Protein AF-A0A955LW83-F1 (afdb_monomer_lite)

Radius of gyration: 25.32 Å; chains: 1; bounding box: 52×62×35 Å

Sequence (59 aa):
MGTNSKTQTEQLLQTQEEETTTAKNTQTNDYYCPECGTGPVAFQEGCFLCYACGYSKCS

Secondary structure (DSSP, 8-state):
---------------S---S-----------B-TTT-SSBPEEETTEEE-TTT--EEE-

Structure (mmCIF, N/CA/C/O backbone):
data_AF-A0A955LW83-F1
#
_entry.id   AF-A0A955LW83-F1
#
loop_
_atom_site.group_PDB
_atom_site.id
_atom_site.type_symbol
_atom_site.label_atom_id
_atom_site.label_alt_id
_atom_site.label_comp_id
_atom_site.label_asym_id
_atom_site.label_entity_id
_atom_site.label_seq_id
_atom_site.pdbx_PDB_ins_code
_atom_site.Cartn_x
_atom_site.Cartn_y
_atom_site.Cartn_z
_atom_site.occupancy
_atom_site.B_iso_or_equiv
_atom_site.auth_seq_id
_atom_site.auth_comp_id
_atom_site.auth_asym_id
_atom_site.auth_atom_id
_atom_site.pdbx_PDB_model_num
ATOM 1 N N . MET A 1 1 ? -41.764 50.348 15.500 1.00 48.78 1 MET A N 1
ATOM 2 C CA . MET A 1 1 ? -40.836 50.935 16.491 1.00 48.78 1 MET A CA 1
ATOM 3 C C . MET A 1 1 ? -40.576 49.871 17.551 1.00 48.78 1 MET A C 1
ATOM 5 O O . MET A 1 1 ? -41.434 49.664 18.394 1.00 48.78 1 MET A O 1
ATOM 9 N N . GLY A 1 2 ? -39.482 49.114 17.427 1.00 49.12 2 GLY A N 1
ATOM 10 C CA . GLY A 1 2 ? -39.090 48.048 18.361 1.00 49.12 2 GLY A CA 1
ATOM 11 C C . GLY A 1 2 ? -37.734 48.387 18.979 1.00 49.12 2 GLY A C 1
ATOM 12 O O . GLY A 1 2 ? -36.828 48.817 18.272 1.00 49.12 2 GLY A O 1
ATOM 13 N N . THR A 1 3 ? -37.648 48.289 20.300 1.00 53.44 3 THR A N 1
ATOM 14 C CA . THR A 1 3 ? -36.598 48.836 21.166 1.00 53.44 3 THR A CA 1
ATOM 15 C C . THR A 1 3 ? -35.400 47.899 21.365 1.00 53.44 3 THR A C 1
ATOM 17 O O . THR A 1 3 ? -35.586 46.743 21.713 1.00 53.44 3 THR A O 1
ATOM 20 N N . ASN A 1 4 ? -34.204 48.480 21.218 1.00 54.56 4 ASN A N 1
ATOM 21 C CA . ASN A 1 4 ? -32.929 48.311 21.945 1.00 54.56 4 ASN A CA 1
ATOM 22 C C . ASN A 1 4 ? -32.421 46.939 22.461 1.00 54.56 4 ASN A C 1
ATOM 24 O O . ASN A 1 4 ? -33.050 46.273 23.274 1.00 54.56 4 ASN A O 1
ATOM 28 N N . SER A 1 5 ? -31.137 46.719 22.134 1.00 57.91 5 SER A N 1
ATOM 29 C CA . SER A 1 5 ? -30.019 46.254 22.981 1.00 57.91 5 SER A CA 1
ATOM 30 C C . SER A 1 5 ? -30.099 44.922 23.724 1.00 57.91 5 SER A C 1
ATOM 32 O O . SER A 1 5 ? -30.659 44.869 24.814 1.00 57.91 5 SER A O 1
ATOM 34 N N . LYS A 1 6 ? -29.287 43.950 23.270 1.00 55.31 6 LYS A N 1
ATOM 35 C CA . LYS A 1 6 ? -28.333 43.216 24.126 1.00 55.31 6 LYS A CA 1
ATOM 36 C C . LYS A 1 6 ? -27.038 42.912 23.365 1.00 55.31 6 LYS A C 1
ATOM 38 O O . LYS A 1 6 ? -27.046 42.502 22.211 1.00 55.31 6 LYS A O 1
ATOM 43 N N . THR A 1 7 ? -25.946 43.197 24.051 1.00 50.78 7 THR A N 1
ATOM 44 C CA . THR A 1 7 ? -24.541 43.157 23.656 1.00 50.78 7 THR A CA 1
ATOM 45 C C . THR A 1 7 ? -23.986 41.729 23.725 1.00 50.78 7 THR A C 1
ATOM 47 O O . THR A 1 7 ? -24.332 40.999 24.644 1.00 50.78 7 THR A O 1
ATOM 50 N N . GLN A 1 8 ? -23.093 41.390 22.786 1.00 60.56 8 GLN A N 1
ATOM 51 C CA . GLN A 1 8 ? -21.949 40.469 22.915 1.00 60.56 8 GLN A CA 1
ATOM 52 C C . GLN A 1 8 ? -22.163 39.170 23.712 1.00 60.56 8 GLN A C 1
ATOM 54 O O . GLN A 1 8 ? -21.862 39.101 24.902 1.00 60.56 8 GLN A O 1
ATOM 59 N N . THR A 1 9 ? -22.541 38.086 23.035 1.00 57.00 9 THR A N 1
ATOM 60 C CA . THR A 1 9 ? -22.204 36.733 23.499 1.00 57.00 9 THR A CA 1
ATOM 61 C C . THR A 1 9 ? -22.071 35.807 22.289 1.00 57.00 9 THR A C 1
ATOM 63 O O . THR A 1 9 ? -22.918 35.809 21.404 1.00 57.00 9 THR A O 1
ATOM 66 N N . GLU A 1 10 ? -20.956 35.077 22.264 1.00 58.22 10 GLU A N 1
ATOM 67 C CA . GLU A 1 10 ? -20.729 33.852 21.487 1.00 58.22 10 GLU A CA 1
ATOM 68 C C . GLU A 1 10 ? -20.346 34.007 20.007 1.00 58.22 10 GLU A C 1
ATOM 70 O O . GLU A 1 10 ? -21.097 33.778 19.064 1.00 58.22 10 GLU A O 1
ATOM 75 N N . GLN A 1 11 ? -19.056 34.312 19.840 1.00 61.94 11 GLN A N 1
ATOM 76 C CA . GLN A 1 11 ? -18.223 33.851 18.733 1.00 61.94 11 GLN A CA 1
ATOM 77 C C . GLN A 1 11 ? -18.354 32.322 18.559 1.00 61.94 11 GLN A C 1
ATOM 79 O O . GLN A 1 11 ? -17.577 31.559 19.124 1.00 61.94 11 GLN A O 1
ATOM 84 N N . LEU A 1 12 ? -19.328 31.866 17.777 1.00 64.56 12 LEU A N 1
ATOM 85 C CA . LEU A 1 12 ? -19.413 30.489 17.289 1.00 64.56 12 LEU A CA 1
ATOM 86 C C . LEU A 1 12 ? -19.931 30.490 15.851 1.00 64.56 12 LEU A C 1
ATOM 88 O O . LEU A 1 12 ? -21.073 30.157 15.567 1.00 64.56 12 LEU A O 1
ATOM 92 N N . LEU A 1 13 ? -19.047 30.859 14.930 1.00 54.81 13 LEU A N 1
ATOM 93 C CA . LEU A 1 13 ? -18.917 30.095 13.696 1.00 54.81 13 LEU A CA 1
ATOM 94 C C . LEU A 1 13 ? -17.482 30.257 13.207 1.00 54.81 13 LEU A C 1
ATOM 96 O O . LEU A 1 13 ? -17.157 31.059 12.334 1.00 54.81 13 LEU A O 1
ATOM 100 N N . GLN A 1 14 ? -16.598 29.535 13.894 1.00 60.53 14 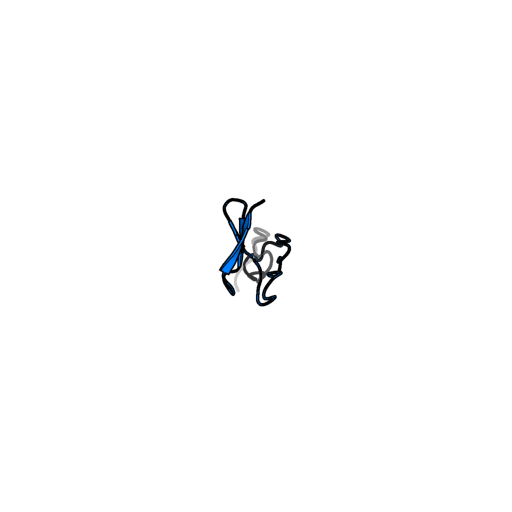GLN A N 1
ATOM 101 C CA . GLN A 1 14 ? -15.313 29.159 13.338 1.00 60.53 14 GLN A CA 1
ATOM 102 C C . GLN A 1 14 ? -15.595 28.474 12.000 1.00 60.53 14 GLN A C 1
ATOM 104 O O . GLN A 1 14 ? -16.331 27.496 11.951 1.00 60.53 14 GLN A O 1
ATOM 109 N N . THR A 1 15 ? -15.043 29.070 10.949 1.00 53.03 15 THR A N 1
ATOM 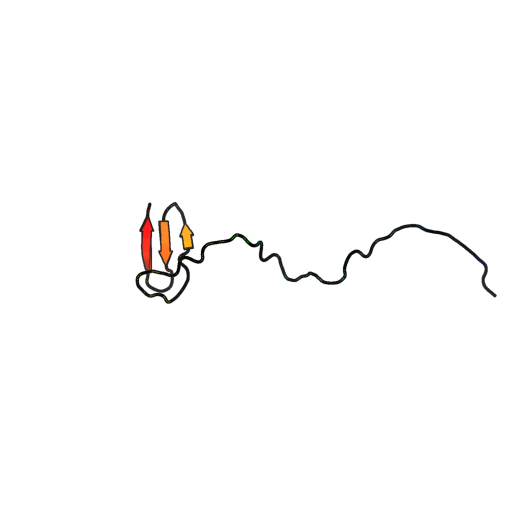110 C CA . THR A 1 15 ? -14.628 28.401 9.717 1.00 53.03 15 THR A CA 1
ATOM 111 C C . THR A 1 15 ? -15.685 27.491 9.095 1.00 53.03 15 THR A C 1
ATOM 113 O O . THR A 1 15 ? -15.728 26.285 9.321 1.00 53.03 15 THR A O 1
ATOM 116 N N . GLN A 1 16 ? -16.518 28.091 8.247 1.00 55.84 16 GLN A N 1
ATOM 117 C CA . GLN A 1 16 ? -17.254 27.329 7.253 1.00 55.84 16 GLN A CA 1
ATOM 118 C C . GLN A 1 16 ? -16.255 26.564 6.366 1.00 55.84 16 GLN A C 1
ATOM 120 O O . GLN A 1 16 ? -15.407 27.164 5.707 1.00 55.84 16 GLN A O 1
ATOM 125 N N . GLU A 1 17 ? -16.405 25.238 6.409 1.00 61.41 17 GLU A N 1
ATOM 126 C CA . GLU A 1 17 ? -16.203 24.306 5.297 1.00 61.41 17 GLU A CA 1
ATOM 127 C C . GLU A 1 17 ? -14.753 23.928 4.952 1.00 61.41 17 GLU A C 1
ATOM 129 O O . GLU A 1 17 ? -14.355 23.887 3.792 1.00 61.41 17 GLU A O 1
ATOM 134 N N . GLU A 1 18 ? -13.996 23.496 5.963 1.00 56.84 18 GLU A N 1
ATOM 135 C CA . GLU A 1 18 ? -12.986 22.445 5.768 1.00 56.84 18 GLU A CA 1
ATOM 136 C C . GLU A 1 18 ? -13.584 21.084 6.171 1.00 56.84 18 GLU A C 1
ATOM 138 O O . GLU A 1 18 ? -13.117 20.408 7.078 1.00 56.84 18 GLU A O 1
ATOM 143 N N . GLU A 1 19 ? -14.648 20.659 5.484 1.00 55.38 19 GLU A N 1
ATOM 144 C CA . GLU A 1 19 ? -15.024 19.238 5.420 1.00 55.38 19 GLU A CA 1
ATOM 145 C C . GLU A 1 19 ? -14.415 18.603 4.163 1.00 55.38 19 GLU A C 1
ATOM 147 O O . GLU A 1 19 ? -15.051 17.855 3.425 1.00 55.38 19 GLU A O 1
ATOM 152 N N . THR A 1 20 ? -13.122 18.852 3.934 1.00 44.25 20 THR A N 1
ATOM 153 C CA . THR A 1 20 ? -12.311 17.857 3.229 1.00 44.25 20 THR A CA 1
ATOM 154 C C . THR A 1 20 ? -11.911 16.841 4.281 1.00 44.25 20 THR A C 1
ATOM 156 O O . THR A 1 20 ? -10.865 16.956 4.913 1.00 44.25 20 THR A O 1
ATOM 159 N N . THR A 1 21 ? -12.847 15.925 4.538 1.00 47.62 21 THR A N 1
ATOM 160 C CA . THR A 1 21 ? -12.631 14.604 5.136 1.00 47.62 21 THR A CA 1
ATOM 161 C C . THR A 1 21 ? -11.155 14.299 5.338 1.00 47.62 21 THR A C 1
ATOM 163 O O . THR A 1 21 ? -10.440 13.973 4.399 1.00 47.62 21 THR A O 1
ATOM 166 N N . THR A 1 22 ? -10.729 14.455 6.588 1.00 50.22 22 THR A N 1
ATOM 167 C CA . THR A 1 22 ? -9.591 13.823 7.254 1.00 50.22 22 THR A CA 1
ATOM 168 C C . THR A 1 22 ? -8.753 12.891 6.368 1.00 50.22 22 THR A C 1
ATOM 170 O O . THR A 1 22 ? -8.713 11.682 6.575 1.00 50.22 22 THR A O 1
ATOM 173 N N . ALA A 1 23 ? -7.987 13.437 5.430 1.00 56.25 23 ALA A N 1
ATOM 174 C CA . ALA A 1 23 ? -6.810 12.766 4.913 1.00 56.25 23 ALA A CA 1
ATOM 175 C C . ALA A 1 23 ? -5.670 13.247 5.796 1.00 56.25 23 ALA A C 1
ATOM 177 O O . ALA A 1 23 ? -4.873 14.107 5.429 1.00 56.25 23 ALA A O 1
ATOM 178 N N . LYS A 1 24 ? -5.665 12.734 7.033 1.00 48.19 24 LYS A N 1
ATOM 179 C CA . LYS A 1 24 ? -4.508 12.774 7.919 1.00 48.19 24 LYS A CA 1
ATOM 180 C C . LYS A 1 24 ? -3.309 12.484 7.028 1.00 48.19 24 LYS A C 1
ATOM 182 O O . LYS A 1 24 ? -3.214 11.370 6.517 1.00 48.19 24 LYS A O 1
ATOM 187 N N . ASN A 1 25 ? -2.451 13.487 6.835 1.00 48.28 25 ASN A N 1
ATOM 188 C CA . ASN A 1 25 ? -1.129 13.377 6.233 1.00 48.28 25 ASN A CA 1
ATOM 189 C C . ASN A 1 25 ? -0.288 12.470 7.147 1.00 48.28 25 ASN A C 1
ATOM 191 O O . ASN A 1 25 ? 0.621 12.879 7.860 1.00 48.28 25 ASN A O 1
ATOM 195 N N . THR A 1 26 ? -0.702 11.210 7.229 1.00 51.88 26 THR A N 1
ATOM 196 C CA . THR A 1 26 ? 0.193 10.110 7.443 1.00 51.88 26 THR A CA 1
ATOM 197 C C . THR A 1 26 ? 0.917 10.101 6.123 1.00 51.88 26 THR A C 1
ATOM 199 O O . THR A 1 26 ? 0.338 9.754 5.100 1.00 51.88 26 THR A O 1
ATOM 202 N N . GLN A 1 27 ? 2.151 10.573 6.149 1.00 48.44 27 GLN A N 1
ATOM 203 C CA . GLN A 1 27 ? 3.155 10.281 5.150 1.00 48.44 27 GLN A CA 1
ATOM 204 C C . GLN A 1 27 ? 3.346 8.753 5.143 1.00 48.44 27 GLN A C 1
ATOM 206 O O . GLN A 1 27 ? 4.361 8.219 5.585 1.00 48.44 27 GLN A O 1
ATOM 211 N N . THR A 1 28 ? 2.305 8.017 4.745 1.00 53.09 2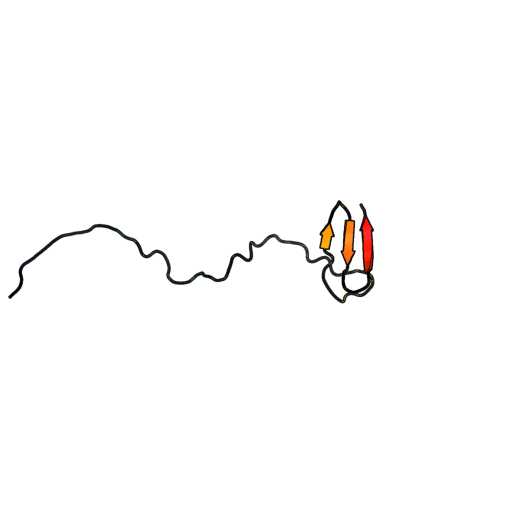8 THR A N 1
ATOM 212 C CA . THR A 1 28 ? 2.415 6.664 4.256 1.00 53.09 28 THR A CA 1
ATOM 213 C C . THR A 1 28 ? 3.227 6.869 3.004 1.00 53.09 28 THR A C 1
ATOM 215 O O . THR A 1 28 ? 2.723 7.377 2.013 1.00 53.09 28 THR A O 1
ATOM 218 N N . ASN A 1 29 ? 4.532 6.617 3.088 1.00 56.16 29 ASN A N 1
ATOM 219 C CA . ASN A 1 29 ? 5.312 6.375 1.891 1.00 56.16 29 ASN A CA 1
ATOM 220 C C . ASN A 1 29 ? 4.521 5.315 1.130 1.00 56.16 29 ASN A C 1
ATOM 222 O O . ASN A 1 29 ? 4.512 4.159 1.559 1.00 56.16 29 ASN A O 1
ATOM 226 N N . ASP A 1 30 ? 3.774 5.734 0.109 1.00 65.00 30 ASP A N 1
ATOM 227 C CA . ASP A 1 30 ? 3.013 4.864 -0.768 1.00 65.00 30 ASP A CA 1
ATOM 228 C C . ASP A 1 30 ? 4.055 4.025 -1.498 1.00 65.00 30 ASP A C 1
ATOM 230 O O . ASP A 1 30 ? 4.545 4.379 -2.569 1.00 65.00 30 ASP A O 1
ATOM 234 N N . TYR A 1 31 ? 4.515 2.962 -0.838 1.00 74.69 31 TYR A N 1
ATOM 235 C CA . TYR A 1 31 ? 5.482 2.038 -1.390 1.00 74.69 31 TYR A CA 1
ATOM 236 C C . TYR A 1 31 ? 4.768 1.379 -2.558 1.00 74.69 31 TYR A C 1
ATOM 238 O O . TYR A 1 31 ? 3.928 0.507 -2.376 1.00 74.69 31 TYR A O 1
ATOM 246 N N . TYR A 1 32 ? 5.034 1.834 -3.773 1.00 84.88 32 TYR A N 1
ATOM 247 C CA . TYR A 1 32 ? 4.522 1.152 -4.948 1.00 84.88 32 TYR A CA 1
ATOM 248 C C . TYR A 1 32 ? 5.110 -0.255 -5.005 1.00 84.88 32 TYR A C 1
ATOM 250 O O . TYR A 1 32 ? 6.254 -0.488 -4.602 1.00 84.88 32 TYR A O 1
ATOM 258 N N . CYS A 1 33 ? 4.316 -1.209 -5.485 1.00 88.75 33 CYS A N 1
ATOM 259 C CA . CYS A 1 33 ? 4.771 -2.583 -5.613 1.00 88.75 33 CYS A CA 1
ATOM 260 C C . CYS A 1 33 ? 6.012 -2.652 -6.514 1.00 88.75 33 CYS A C 1
ATOM 262 O O . CYS A 1 33 ? 5.922 -2.257 -7.678 1.00 88.75 33 CYS A O 1
ATOM 264 N N . PRO A 1 34 ? 7.150 -3.178 -6.026 1.00 86.50 34 PRO A N 1
ATOM 265 C CA . PRO A 1 34 ? 8.382 -3.229 -6.807 1.00 86.50 34 PRO A CA 1
ATOM 266 C C . PRO A 1 34 ? 8.329 -4.253 -7.947 1.00 86.50 34 PRO A C 1
ATOM 268 O O . PRO A 1 34 ? 9.181 -4.210 -8.826 1.00 86.50 34 PRO A O 1
ATOM 271 N N . GLU A 1 35 ? 7.351 -5.163 -7.945 1.00 88.50 35 GLU A N 1
ATOM 272 C CA . GLU A 1 35 ? 7.211 -6.164 -9.007 1.00 88.50 35 GLU A CA 1
ATOM 273 C C . GLU A 1 35 ? 6.331 -5.700 -10.163 1.00 88.50 35 GLU A C 1
ATOM 275 O O . GLU A 1 35 ? 6.701 -5.882 -11.318 1.00 88.50 35 GLU A O 1
ATOM 280 N N . CYS A 1 36 ? 5.175 -5.094 -9.880 1.00 90.62 36 CYS A N 1
ATOM 281 C CA . CYS A 1 36 ? 4.223 -4.711 -10.927 1.00 90.62 36 CYS A CA 1
ATOM 282 C C . CYS A 1 36 ? 4.053 -3.199 -11.108 1.00 90.62 36 CYS A C 1
ATOM 284 O O . CYS A 1 36 ? 3.446 -2.778 -12.089 1.00 90.62 36 CYS A O 1
ATOM 286 N N . GLY A 1 37 ? 4.497 -2.374 -10.152 1.00 87.31 37 GLY A N 1
ATOM 287 C CA . GLY A 1 37 ? 4.343 -0.913 -10.182 1.00 87.31 37 GLY A CA 1
ATOM 288 C C . GLY A 1 37 ? 2.896 -0.411 -10.257 1.00 87.31 37 GLY A C 1
ATOM 289 O O . GLY A 1 37 ? 2.671 0.776 -10.459 1.00 87.31 37 GLY A O 1
ATOM 290 N N . THR A 1 38 ? 1.906 -1.298 -10.125 1.00 83.44 38 THR A N 1
ATOM 291 C CA . THR A 1 38 ? 0.505 -1.009 -10.470 1.00 83.44 38 THR A CA 1
ATOM 292 C C . THR A 1 38 ? -0.249 -0.317 -9.332 1.00 83.44 38 THR A C 1
ATOM 294 O O . THR A 1 38 ? -1.280 0.308 -9.558 1.00 83.44 38 THR A O 1
ATOM 297 N N . GLY A 1 39 ? 0.267 -0.380 -8.103 1.00 81.69 39 GLY A N 1
ATOM 298 C CA . GLY A 1 39 ? -0.341 0.298 -6.966 1.00 81.69 39 GLY A CA 1
ATOM 299 C C . GLY A 1 39 ? 0.502 0.225 -5.697 1.00 81.69 39 GLY A C 1
ATOM 300 O O . GLY A 1 39 ? 1.536 -0.458 -5.683 1.00 81.69 39 GLY A O 1
ATOM 301 N N . PRO A 1 40 ? 0.065 0.922 -4.637 1.00 85.50 40 PRO A N 1
ATOM 302 C CA . PRO A 1 40 ? 0.717 0.878 -3.340 1.00 85.50 40 PRO A CA 1
ATOM 303 C C . PRO A 1 40 ? 0.604 -0.519 -2.721 1.00 85.50 40 PRO A C 1
ATOM 305 O O . PRO A 1 40 ? -0.368 -1.251 -2.933 1.00 85.50 40 PRO A O 1
ATOM 308 N N . VAL A 1 41 ? 1.610 -0.894 -1.942 1.00 89.44 41 VAL A N 1
ATOM 309 C CA . VAL A 1 41 ? 1.583 -2.080 -1.091 1.00 89.44 41 VAL A CA 1
ATOM 310 C C . VAL A 1 41 ? 1.021 -1.699 0.275 1.00 89.44 41 VAL A C 1
ATOM 312 O O . VAL A 1 41 ? 1.365 -0.665 0.848 1.00 89.44 41 VAL A O 1
ATOM 315 N N . ALA A 1 42 ? 0.154 -2.545 0.811 1.00 88.44 42 ALA A N 1
ATOM 316 C CA . ALA A 1 42 ? -0.358 -2.419 2.163 1.00 88.44 42 ALA A CA 1
ATOM 317 C C . ALA A 1 42 ? 0.614 -3.079 3.140 1.00 88.44 42 ALA A C 1
ATOM 319 O O . ALA A 1 42 ? 1.081 -4.187 2.893 1.00 88.44 42 ALA A O 1
ATOM 320 N N . PHE A 1 43 ? 0.901 -2.431 4.265 1.00 87.25 43 PHE A N 1
ATOM 321 C CA . PHE A 1 43 ? 1.659 -3.061 5.340 1.00 87.25 43 PHE A CA 1
ATOM 322 C C . PHE A 1 43 ? 0.700 -3.703 6.346 1.00 87.25 43 PHE A C 1
ATOM 324 O O . PHE A 1 43 ? -0.079 -3.002 6.993 1.00 87.25 43 PHE A O 1
ATOM 331 N N . GLN A 1 44 ? 0.741 -5.027 6.469 1.00 89.56 44 GLN A N 1
ATOM 332 C CA . GLN A 1 44 ? -0.065 -5.804 7.410 1.00 89.56 44 GLN A CA 1
ATOM 333 C C . GLN A 1 44 ? 0.796 -6.880 8.060 1.00 89.56 44 GLN A C 1
ATOM 335 O O . GLN A 1 44 ? 1.569 -7.551 7.384 1.00 89.56 44 GLN A O 1
ATOM 340 N N . GLU A 1 45 ? 0.658 -7.035 9.377 1.00 86.81 45 GLU A N 1
ATOM 341 C CA . GLU A 1 45 ? 1.330 -8.092 10.153 1.00 86.81 45 GLU A CA 1
ATOM 342 C C . GLU A 1 45 ? 2.869 -8.114 9.995 1.00 86.81 45 GLU A C 1
ATOM 344 O O . GLU A 1 45 ? 3.497 -9.156 10.136 1.00 86.81 45 GLU A O 1
ATOM 349 N N . GLY A 1 46 ? 3.504 -6.974 9.689 1.00 87.69 46 GLY A N 1
ATOM 350 C CA . GLY A 1 46 ? 4.953 -6.919 9.440 1.00 87.69 46 GLY A CA 1
ATOM 351 C C . GLY A 1 46 ? 5.368 -7.168 7.983 1.00 87.69 46 GLY A C 1
ATOM 352 O O . GLY A 1 46 ? 6.557 -7.138 7.663 1.00 87.69 46 GLY A O 1
ATOM 353 N N . CYS A 1 47 ? 4.404 -7.389 7.089 1.00 90.06 47 CYS A N 1
ATOM 354 C CA . CYS A 1 47 ? 4.633 -7.682 5.682 1.00 90.06 47 CYS A CA 1
ATOM 355 C C . CYS A 1 47 ? 4.017 -6.623 4.765 1.00 90.06 47 CYS A C 1
ATOM 357 O O . CYS A 1 47 ? 2.920 -6.124 4.998 1.00 90.06 47 CYS A O 1
ATOM 359 N N . PHE A 1 48 ? 4.710 -6.311 3.674 1.00 89.88 48 PHE A N 1
ATOM 360 C CA . PHE A 1 48 ? 4.206 -5.499 2.573 1.00 89.88 48 PHE A CA 1
ATOM 361 C C . PHE A 1 48 ? 3.497 -6.386 1.554 1.00 89.88 48 PHE A C 1
ATOM 363 O O . PHE A 1 48 ? 4.145 -7.228 0.939 1.00 89.88 48 PHE A O 1
ATOM 370 N N . LEU A 1 49 ? 2.198 -6.184 1.354 1.00 90.00 49 LEU A N 1
ATOM 371 C CA . LEU A 1 49 ? 1.342 -6.95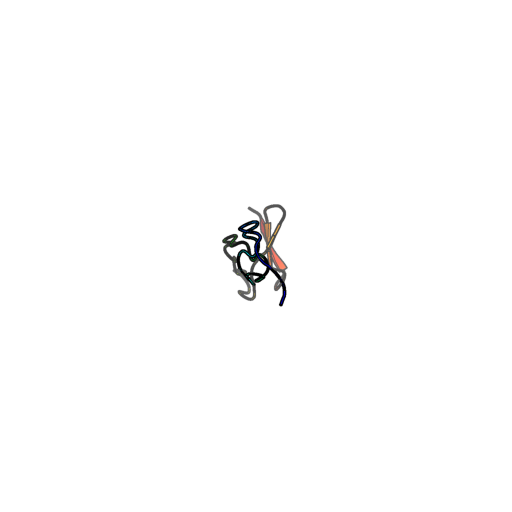3 0.454 1.00 90.00 49 LEU A CA 1
ATOM 372 C C . LEU A 1 49 ? 0.810 -6.074 -0.682 1.00 90.00 49 LEU A C 1
ATOM 374 O O . LEU A 1 49 ? 0.232 -5.015 -0.451 1.00 90.00 49 LEU A O 1
ATOM 378 N N . CYS A 1 50 ? 0.963 -6.518 -1.925 1.00 92.00 50 CYS A N 1
ATOM 379 C CA . CYS A 1 50 ? 0.350 -5.906 -3.091 1.00 92.00 50 CYS A CA 1
ATOM 380 C C . CYS A 1 50 ? -0.888 -6.693 -3.506 1.00 92.00 50 CYS A C 1
ATOM 382 O O . CYS A 1 50 ? 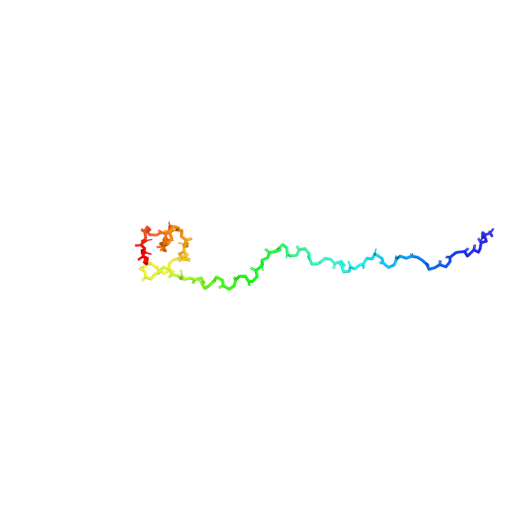-0.789 -7.807 -4.016 1.00 92.00 50 CYS A O 1
ATOM 384 N N . TYR A 1 51 ? -2.053 -6.067 -3.393 1.00 89.62 51 TYR A N 1
ATOM 385 C CA . TYR A 1 51 ? -3.312 -6.655 -3.845 1.00 89.62 51 TYR A CA 1
ATOM 386 C C . TYR A 1 51 ? -3.480 -6.675 -5.372 1.00 89.62 51 TYR A C 1
ATOM 388 O O . TYR A 1 51 ? -4.393 -7.326 -5.867 1.00 89.62 51 TYR A O 1
ATOM 396 N N . ALA A 1 52 ? -2.609 -5.991 -6.125 1.00 89.69 52 ALA A N 1
ATOM 397 C CA . ALA A 1 52 ? -2.688 -5.947 -7.585 1.00 89.69 52 ALA A CA 1
ATOM 398 C C . ALA A 1 52 ? -2.053 -7.175 -8.258 1.00 89.69 52 ALA A C 1
ATOM 400 O O . ALA A 1 52 ? -2.608 -7.699 -9.218 1.00 89.69 52 ALA A O 1
ATOM 401 N N . CYS A 1 53 ? -0.898 -7.639 -7.767 1.00 91.75 53 CYS A N 1
ATOM 402 C CA . CYS A 1 53 ? -0.188 -8.797 -8.331 1.00 91.75 53 CYS A CA 1
ATOM 403 C C . CYS A 1 53 ? 0.007 -9.959 -7.346 1.00 91.75 53 CYS A C 1
ATOM 405 O O . CYS A 1 53 ? 0.479 -11.016 -7.752 1.00 91.75 53 CYS A O 1
ATOM 407 N N . GLY A 1 54 ? -0.333 -9.775 -6.067 1.00 89.38 54 GLY A N 1
ATOM 408 C CA . GLY A 1 54 ? -0.106 -10.768 -5.016 1.00 89.38 54 GLY A CA 1
ATOM 409 C C . GLY A 1 54 ? 1.297 -10.740 -4.401 1.00 89.38 54 GLY A C 1
ATOM 410 O O . GLY A 1 54 ? 1.631 -11.640 -3.638 1.00 89.38 54 GLY A O 1
ATOM 411 N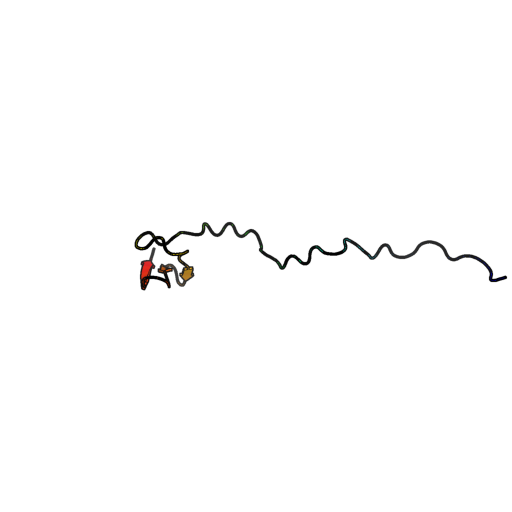 N . TYR A 1 55 ? 2.123 -9.731 -4.703 1.00 90.69 55 TYR A N 1
ATOM 412 C CA . TYR A 1 55 ? 3.449 -9.581 -4.091 1.00 90.69 55 TYR A CA 1
ATOM 413 C C . TYR A 1 55 ? 3.349 -9.490 -2.565 1.00 90.69 55 TYR A C 1
ATOM 415 O O . TYR A 1 55 ? 2.536 -8.731 -2.047 1.00 90.69 55 TYR A O 1
ATOM 423 N N . SER A 1 56 ? 4.204 -10.207 -1.839 1.00 91.44 56 SER A N 1
ATOM 424 C CA . SER A 1 56 ? 4.271 -10.156 -0.377 1.00 91.44 56 SER A CA 1
ATOM 425 C C . SER A 1 56 ? 5.723 -10.178 0.096 1.00 91.44 56 SER A C 1
ATOM 427 O O . SER A 1 56 ? 6.472 -11.079 -0.284 1.00 91.44 56 SER A O 1
ATOM 429 N N . LYS A 1 57 ? 6.129 -9.235 0.949 1.00 88.69 57 LYS A N 1
ATOM 430 C CA . LYS A 1 57 ? 7.472 -9.206 1.545 1.00 88.69 57 LYS A CA 1
ATOM 431 C C . LYS A 1 57 ? 7.417 -8.874 3.029 1.00 88.69 57 LYS A C 1
ATOM 433 O O . LYS A 1 57 ? 7.060 -7.760 3.393 1.00 88.69 57 LYS A O 1
ATOM 438 N N . CYS A 1 58 ? 7.808 -9.830 3.862 1.00 89.81 58 CYS A N 1
ATOM 439 C CA . CYS A 1 58 ? 7.911 -9.679 5.312 1.00 89.81 58 CYS A CA 1
ATOM 440 C C . CYS A 1 58 ? 9.300 -9.177 5.716 1.00 89.81 58 CYS A C 1
ATOM 442 O O . CYS A 1 58 ? 10.283 -9.506 5.041 1.00 89.81 58 CYS A O 1
ATOM 444 N N . SER A 1 59 ? 9.363 -8.357 6.768 1.00 77.06 59 SER A N 1
ATOM 445 C CA . SER A 1 59 ? 10.619 -7.860 7.347 1.00 77.06 59 SER A CA 1
ATOM 446 C C . SER A 1 59 ? 11.042 -8.626 8.592 1.00 77.06 59 SER A C 1
ATOM 448 O O . SER A 1 59 ? 10.178 -9.271 9.223 1.00 77.06 59 SER A O 1
#

Organism: NCBI:txid2053526

Foldseek 3Di:
DDDDDDDDDDPPDPDPDPPPPDPPPPVPVQCQDPPPSPGGFDDDPQWTADPVPGDIGHD

pLDDT: mean 70.86, std 17.13, range [44.25, 92.0]